Protein AF-A0A2T7BFJ4-F1 (afdb_monomer)

Structure (mmCIF, N/CA/C/O backbone):
data_AF-A0A2T7BFJ4-F1
#
_entry.id   AF-A0A2T7BFJ4-F1
#
loop_
_atom_site.group_PDB
_atom_site.id
_atom_site.type_sym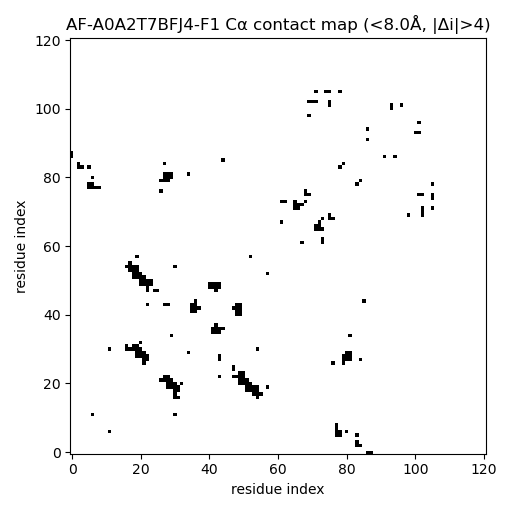bol
_atom_site.label_atom_id
_atom_site.label_alt_id
_atom_site.label_comp_id
_atom_site.label_asym_id
_atom_site.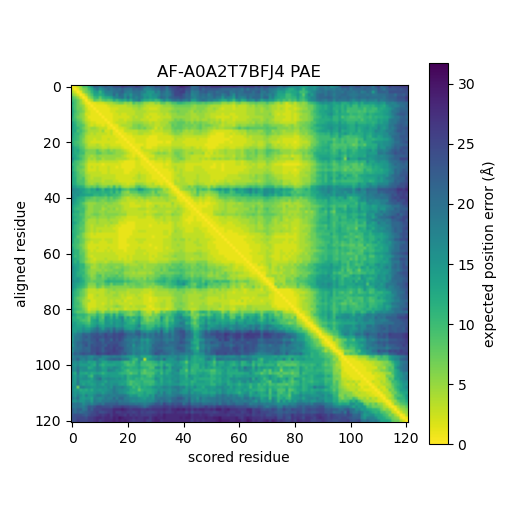label_entity_id
_atom_site.label_seq_id
_atom_site.pdbx_PDB_ins_code
_atom_site.Cartn_x
_atom_site.Cartn_y
_atom_site.Cartn_z
_atom_site.occupancy
_atom_site.B_iso_or_equiv
_atom_site.auth_seq_id
_atom_site.auth_comp_id
_atom_site.auth_asym_id
_atom_site.auth_atom_id
_atom_site.pdbx_PDB_model_num
ATOM 1 N N . MET A 1 1 ? -1.860 7.603 -17.722 1.00 39.50 1 MET A N 1
ATOM 2 C CA . MET A 1 1 ? -1.959 7.221 -16.301 1.00 39.50 1 MET A CA 1
ATOM 3 C C . MET A 1 1 ? -3.094 7.969 -15.605 1.00 39.50 1 MET A C 1
ATOM 5 O O . MET A 1 1 ? -2.900 9.066 -15.082 1.00 39.50 1 MET A O 1
ATOM 9 N N . ARG A 1 2 ? -4.304 7.396 -15.618 1.00 33.47 2 ARG A N 1
ATOM 10 C CA . ARG A 1 2 ? -5.364 7.777 -14.672 1.00 33.47 2 ARG A CA 1
ATOM 11 C C . ARG A 1 2 ? -5.063 7.066 -13.355 1.00 33.47 2 ARG A C 1
ATOM 13 O O . ARG A 1 2 ? -5.334 5.882 -13.235 1.00 33.47 2 ARG A O 1
ATOM 20 N N . ILE A 1 3 ? -4.493 7.777 -12.387 1.00 42.12 3 ILE A N 1
ATOM 21 C CA . ILE A 1 3 ? -4.578 7.328 -10.994 1.00 42.12 3 ILE A CA 1
ATOM 22 C C . ILE A 1 3 ? -6.051 7.512 -10.617 1.00 42.12 3 ILE A C 1
ATOM 24 O O . ILE A 1 3 ? -6.521 8.643 -10.464 1.00 42.12 3 ILE A O 1
ATOM 28 N N . GLU A 1 4 ? -6.814 6.419 -10.612 1.00 46.34 4 GLU A N 1
ATOM 29 C CA . GLU A 1 4 ? -8.183 6.425 -10.100 1.00 46.34 4 GLU A CA 1
ATOM 30 C C . GLU A 1 4 ? -8.162 6.848 -8.624 1.00 46.34 4 GLU A C 1
ATOM 32 O O . GLU A 1 4 ? -7.163 6.668 -7.935 1.00 46.34 4 GLU A O 1
ATOM 37 N N . LYS A 1 5 ? -9.236 7.504 -8.165 1.00 53.50 5 LYS A N 1
ATOM 38 C CA . LYS A 1 5 ? -9.335 8.140 -6.838 1.00 53.50 5 LYS A CA 1
ATOM 39 C C . LYS A 1 5 ? -8.614 7.329 -5.751 1.00 53.50 5 LYS A C 1
ATOM 41 O O . LYS A 1 5 ? -9.014 6.197 -5.491 1.00 53.50 5 LYS A O 1
ATOM 46 N N . ASN A 1 6 ? -7.617 7.952 -5.108 1.00 65.19 6 ASN A N 1
ATOM 47 C CA . ASN A 1 6 ? -6.838 7.394 -3.998 1.00 65.19 6 ASN A CA 1
ATOM 48 C C . ASN A 1 6 ? -7.719 6.535 -3.077 1.00 65.19 6 ASN A C 1
ATOM 50 O O . ASN A 1 6 ? -8.664 7.049 -2.469 1.00 65.19 6 ASN A O 1
ATOM 54 N N . ILE A 1 7 ? -7.418 5.236 -2.986 1.00 76.81 7 ILE A N 1
ATOM 55 C CA . ILE A 1 7 ? -8.107 4.325 -2.072 1.00 76.81 7 ILE A CA 1
ATOM 56 C C . ILE A 1 7 ? -7.988 4.858 -0.640 1.00 76.81 7 ILE A C 1
ATOM 58 O O . ILE A 1 7 ? -6.948 5.343 -0.213 1.00 76.81 7 ILE A O 1
ATOM 62 N N . THR A 1 8 ? -9.076 4.820 0.112 1.00 82.81 8 THR A N 1
ATOM 63 C CA . THR A 1 8 ? -9.106 5.266 1.505 1.00 82.81 8 THR A CA 1
ATOM 64 C C . THR A 1 8 ? -8.855 4.095 2.444 1.00 82.81 8 THR A C 1
ATOM 66 O O . THR A 1 8 ? -9.203 2.951 2.147 1.00 82.81 8 THR A O 1
ATOM 69 N N . LEU A 1 9 ? -8.366 4.387 3.651 1.00 83.75 9 LEU A N 1
ATOM 70 C CA . LEU A 1 9 ? -8.225 3.388 4.715 1.00 83.75 9 LEU A CA 1
ATOM 71 C C . LEU A 1 9 ? -9.531 2.609 4.968 1.00 83.75 9 LEU A C 1
ATOM 73 O O . LEU A 1 9 ? -9.507 1.416 5.251 1.00 83.75 9 LEU A O 1
ATOM 77 N N . GLN A 1 10 ? -10.686 3.277 4.867 1.00 84.69 10 GLN A N 1
ATOM 78 C CA . GLN A 1 10 ? -11.989 2.632 5.042 1.00 84.69 10 GLN A CA 1
ATOM 79 C C . GLN A 1 10 ? -12.318 1.657 3.911 1.00 84.69 10 GLN A C 1
ATOM 81 O O . GLN A 1 10 ? -12.952 0.641 4.166 1.00 84.69 10 GLN A O 1
ATOM 86 N N . GLN A 1 11 ? -11.916 1.959 2.675 1.00 85.62 11 GLN A N 1
ATOM 87 C CA . GLN A 1 11 ? -12.106 1.050 1.545 1.00 85.62 11 GLN A CA 1
ATOM 88 C C . GLN A 1 11 ? -11.236 -0.196 1.692 1.00 85.62 11 GLN A C 1
ATOM 90 O O . GLN A 1 11 ? -11.745 -1.288 1.480 1.00 85.62 11 GLN A O 1
ATOM 95 N N . VAL A 1 12 ? -9.990 -0.043 2.150 1.00 85.75 12 VAL A N 1
ATOM 96 C CA . VAL A 1 12 ? -9.099 -1.174 2.462 1.00 85.75 12 VAL A CA 1
ATOM 97 C C . VAL A 1 12 ? -9.705 -2.037 3.570 1.00 85.75 12 VAL A C 1
ATOM 99 O O . VAL A 1 12 ? -9.856 -3.235 3.412 1.00 85.75 12 VAL A O 1
ATOM 102 N N . LYS A 1 13 ? -10.179 -1.441 4.670 1.00 85.50 13 LYS A N 1
ATOM 103 C CA . LYS A 1 13 ? -10.820 -2.207 5.758 1.00 85.50 13 LYS A CA 1
ATOM 104 C C . LYS A 1 13 ? -12.101 -2.937 5.335 1.00 85.50 13 LYS A C 1
ATOM 106 O O . LYS A 1 13 ? -12.482 -3.914 5.970 1.00 85.50 13 LYS A O 1
ATOM 111 N N . LYS A 1 14 ? -12.786 -2.460 4.292 1.00 85.81 14 LYS A N 1
ATOM 112 C CA . LYS A 1 14 ? -14.010 -3.077 3.759 1.00 85.81 14 LYS A CA 1
ATOM 113 C C . LYS A 1 14 ? -13.741 -4.288 2.866 1.00 85.81 14 LYS A C 1
ATOM 115 O O . LYS A 1 14 ? -14.698 -4.998 2.576 1.00 85.81 14 LYS A O 1
ATOM 120 N N . THR A 1 15 ? -12.499 -4.539 2.441 1.00 82.50 15 THR A N 1
ATOM 121 C CA . THR A 1 15 ? -12.170 -5.740 1.652 1.00 82.50 15 THR A CA 1
ATOM 122 C C . THR A 1 15 ? -12.316 -7.016 2.477 1.00 82.50 15 THR A C 1
ATOM 124 O O . THR A 1 15 ? -12.530 -8.084 1.916 1.00 82.50 15 THR A O 1
ATOM 127 N N . GLY A 1 16 ? -12.240 -6.908 3.810 1.00 84.50 16 GLY A N 1
ATOM 128 C CA . GLY A 1 16 ? -12.264 -8.055 4.715 1.00 84.50 16 GLY A CA 1
ATOM 129 C C . GLY A 1 16 ? -10.962 -8.858 4.706 1.00 84.50 16 GLY A C 1
ATOM 130 O O . GLY A 1 16 ? -10.902 -9.906 5.346 1.00 84.50 16 GLY A O 1
ATOM 131 N N . SER A 1 17 ? -9.925 -8.381 4.008 1.00 89.31 17 SER A N 1
ATOM 132 C CA . SER A 1 17 ? -8.627 -9.042 3.988 1.00 89.31 17 SER A CA 1
ATOM 133 C C . SER A 1 17 ? -7.955 -8.956 5.358 1.00 89.31 17 SER A C 1
ATOM 135 O O . SER A 1 17 ? -7.970 -7.923 6.027 1.00 89.31 17 SER A O 1
ATOM 137 N N . THR A 1 18 ? -7.348 -10.057 5.790 1.00 93.50 18 THR A N 1
ATOM 138 C CA . THR A 1 18 ? -6.552 -10.120 7.025 1.00 93.50 18 THR A CA 1
ATOM 139 C C . THR A 1 18 ? -5.058 -9.990 6.752 1.00 93.50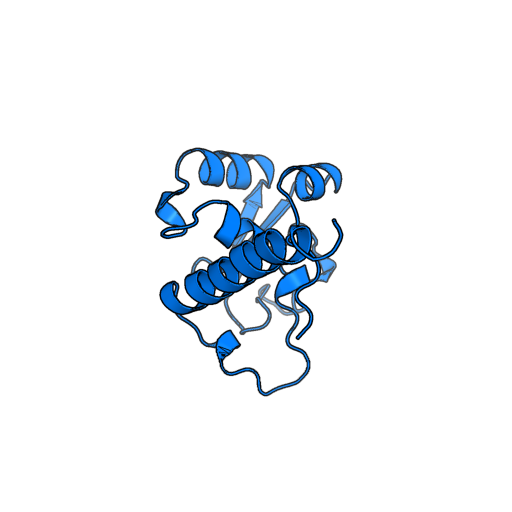 18 THR A C 1
ATOM 141 O O . THR A 1 18 ? -4.262 -9.842 7.682 1.00 93.50 18 THR A O 1
ATOM 144 N N . THR A 1 19 ? -4.657 -10.053 5.484 1.00 93.44 19 THR A N 1
ATOM 145 C CA . THR A 1 19 ? -3.265 -10.188 5.064 1.00 93.44 19 THR A CA 1
ATOM 146 C C . THR A 1 19 ? -2.842 -8.984 4.242 1.00 93.44 19 THR A C 1
ATOM 148 O O . THR A 1 19 ? -3.621 -8.4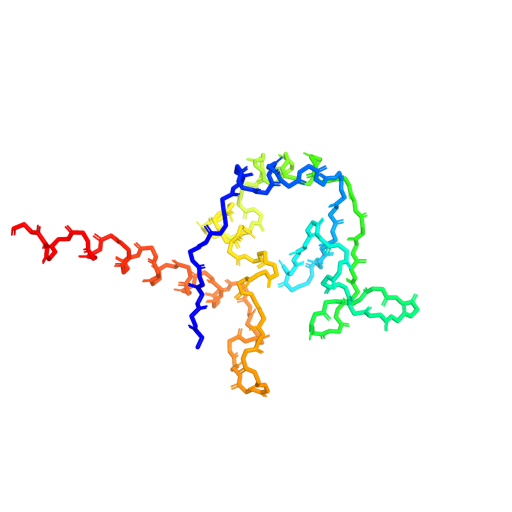21 3.482 1.00 93.44 19 THR A O 1
ATOM 151 N N . VAL A 1 20 ? -1.590 -8.579 4.416 1.00 93.00 20 VAL A N 1
ATOM 152 C CA . VAL A 1 20 ? -0.946 -7.559 3.596 1.00 93.00 20 VAL A CA 1
ATOM 153 C C . VAL A 1 20 ? 0.353 -8.103 3.032 1.00 93.00 20 VAL A C 1
ATOM 155 O O . VAL A 1 20 ? 1.093 -8.806 3.725 1.00 93.00 20 VAL A O 1
ATOM 158 N N . TYR A 1 21 ? 0.640 -7.725 1.796 1.00 91.69 21 TYR A N 1
ATOM 159 C CA . TYR A 1 21 ? 1.914 -7.928 1.132 1.00 91.69 21 TYR A CA 1
ATOM 160 C C . TYR A 1 21 ? 2.510 -6.559 0.843 1.00 91.69 21 TYR A C 1
ATOM 162 O O . TYR A 1 21 ? 1.830 -5.712 0.269 1.00 91.69 21 TYR A O 1
ATOM 170 N N . TYR A 1 22 ? 3.747 -6.305 1.258 1.00 90.31 22 TYR A N 1
ATOM 171 C CA . TYR A 1 22 ? 4.363 -4.990 1.088 1.00 90.31 22 TYR A CA 1
ATOM 172 C C . TYR A 1 22 ? 5.866 -5.080 0.834 1.00 90.31 22 TYR A C 1
ATOM 174 O O . TYR A 1 22 ? 6.560 -5.929 1.393 1.00 90.31 22 TYR A O 1
ATOM 182 N N . SER A 1 23 ? 6.383 -4.170 0.013 1.00 86.69 23 SER A N 1
ATOM 183 C CA . SER A 1 23 ? 7.817 -3.970 -0.172 1.00 86.69 23 SER A CA 1
ATOM 184 C C . SER A 1 23 ? 8.319 -2.900 0.791 1.00 86.69 23 SER A C 1
ATOM 186 O O . SER A 1 23 ? 7.758 -1.807 0.890 1.00 86.69 23 SER A O 1
ATOM 188 N N . ALA A 1 24 ? 9.429 -3.188 1.471 1.00 77.88 24 ALA A N 1
ATOM 189 C CA . ALA A 1 24 ? 10.128 -2.193 2.281 1.00 77.88 24 ALA A CA 1
ATOM 190 C C . ALA A 1 24 ? 10.859 -1.139 1.426 1.00 77.88 24 ALA A C 1
ATOM 192 O O . ALA A 1 24 ? 11.213 -0.077 1.934 1.00 77.88 24 ALA A O 1
ATOM 193 N N . HIS A 1 25 ? 11.103 -1.430 0.143 1.00 74.62 25 HIS A N 1
ATOM 194 C CA . HIS A 1 25 ? 11.944 -0.611 -0.729 1.00 74.62 25 HIS A CA 1
ATOM 195 C C . HIS A 1 25 ? 11.148 0.275 -1.686 1.00 74.62 25 HIS A C 1
ATOM 197 O O . HIS A 1 25 ? 11.561 1.403 -1.946 1.00 74.62 25 HIS A O 1
ATOM 203 N N . THR A 1 26 ? 10.027 -0.218 -2.209 1.00 73.31 26 THR A N 1
ATOM 204 C CA . THR A 1 26 ? 9.264 0.461 -3.273 1.00 73.31 26 THR A CA 1
ATOM 205 C C . THR A 1 26 ? 7.956 1.069 -2.782 1.00 73.31 26 THR A C 1
ATOM 207 O O . THR A 1 26 ? 7.300 1.780 -3.537 1.00 73.31 26 THR A O 1
ATOM 210 N N . LEU A 1 27 ? 7.570 0.793 -1.528 1.00 77.38 27 LEU A N 1
ATOM 211 C CA . LEU A 1 27 ? 6.277 1.158 -0.925 1.00 77.38 27 LEU A CA 1
ATOM 212 C C . LEU A 1 27 ? 5.067 0.561 -1.604 1.00 77.38 27 LEU A C 1
ATOM 214 O O . LEU A 1 27 ? 3.939 0.883 -1.238 1.00 77.38 27 LEU A O 1
ATOM 218 N N . TRP A 1 28 ? 5.301 -0.324 -2.557 1.00 83.62 28 TRP A N 1
ATOM 219 C CA . TRP A 1 28 ? 4.254 -1.122 -3.124 1.00 83.62 28 TRP A CA 1
ATOM 220 C C . TRP A 1 28 ? 3.650 -1.986 -2.025 1.00 83.62 28 TRP A C 1
ATOM 222 O O . TRP A 1 28 ? 4.372 -2.632 -1.259 1.00 83.62 28 TRP A O 1
ATOM 232 N N . TRP A 1 29 ? 2.326 -1.998 -1.942 1.00 89.00 29 TRP A N 1
ATOM 233 C CA . TRP A 1 29 ? 1.622 -2.929 -1.081 1.00 89.00 29 TRP A CA 1
ATOM 234 C C . TRP A 1 29 ? 0.245 -3.288 -1.637 1.00 89.00 29 TRP A C 1
ATOM 236 O O . TRP A 1 29 ? -0.381 -2.526 -2.381 1.00 89.00 29 TRP A O 1
ATOM 246 N N . THR A 1 30 ? -0.230 -4.466 -1.253 1.00 88.94 30 THR A N 1
ATOM 247 C CA . THR A 1 30 ? -1.555 -4.984 -1.578 1.00 88.94 30 THR A CA 1
ATOM 248 C C . THR A 1 30 ? -2.122 -5.779 -0.406 1.00 88.94 30 THR A C 1
ATOM 250 O O . THR A 1 30 ? -1.382 -6.380 0.372 1.00 88.94 30 THR A O 1
ATOM 253 N N . ASP A 1 31 ? -3.440 -5.773 -0.274 1.00 91.00 31 ASP A N 1
ATOM 254 C CA . ASP A 1 31 ? -4.213 -6.687 0.567 1.00 91.00 31 ASP A CA 1
ATOM 255 C C . ASP A 1 31 ? -4.876 -7.817 -0.246 1.00 91.00 31 ASP A C 1
ATOM 257 O O . ASP A 1 31 ? -5.576 -8.655 0.321 1.00 91.00 31 ASP A O 1
ATOM 261 N N . ASP A 1 32 ? -4.639 -7.840 -1.559 1.00 87.75 32 ASP A N 1
ATOM 262 C CA . ASP A 1 32 ? -5.183 -8.786 -2.528 1.00 87.75 32 ASP A CA 1
ATOM 263 C C . ASP A 1 32 ? -4.051 -9.693 -3.064 1.00 87.75 32 ASP A C 1
ATOM 265 O O . ASP A 1 32 ? -3.085 -9.193 -3.656 1.00 87.75 32 ASP A O 1
ATOM 269 N N . PRO A 1 33 ? -4.105 -11.016 -2.815 1.00 84.31 33 PRO A N 1
ATOM 270 C CA . PRO A 1 33 ? -3.073 -11.951 -3.254 1.00 84.31 33 PRO A CA 1
ATOM 271 C C . PRO A 1 33 ? -3.014 -12.129 -4.779 1.00 84.31 33 PRO A C 1
ATOM 273 O O . PRO A 1 33 ? -1.986 -12.591 -5.279 1.00 84.31 33 PRO A O 1
ATOM 276 N N . ASP A 1 34 ? -4.059 -11.754 -5.521 1.00 83.38 34 ASP A N 1
ATOM 277 C CA . ASP A 1 34 ? -4.090 -11.895 -6.981 1.00 83.38 34 ASP A CA 1
ATOM 278 C C . ASP A 1 34 ? -3.179 -10.872 -7.689 1.00 83.38 34 ASP A C 1
ATOM 280 O O . ASP A 1 34 ? -2.835 -11.048 -8.858 1.00 83.38 34 ASP A O 1
ATOM 284 N N . ASP A 1 35 ? -2.724 -9.822 -6.993 1.00 78.31 35 ASP A N 1
ATOM 285 C CA . ASP A 1 35 ? -1.755 -8.859 -7.540 1.00 78.31 35 ASP A CA 1
ATOM 286 C C . ASP A 1 35 ? -0.291 -9.291 -7.383 1.00 78.31 35 ASP A C 1
ATOM 288 O O . ASP A 1 35 ? 0.616 -8.577 -7.822 1.00 78.31 35 ASP A O 1
ATOM 292 N N . LEU A 1 36 ? -0.034 -10.436 -6.749 1.00 78.31 36 LEU A N 1
ATOM 293 C CA . LEU A 1 36 ? 1.317 -10.960 -6.578 1.00 78.31 36 LEU A CA 1
ATOM 294 C C . LEU A 1 36 ? 1.811 -11.591 -7.881 1.00 78.31 36 LEU A C 1
ATOM 296 O O . LEU A 1 36 ? 1.134 -12.428 -8.477 1.00 78.31 36 LEU A O 1
ATOM 300 N N . GLN A 1 37 ? 3.037 -11.265 -8.299 1.00 70.88 37 GLN A N 1
ATOM 301 C CA . GLN A 1 37 ? 3.660 -12.005 -9.396 1.00 70.88 37 GLN A CA 1
ATOM 302 C C . GLN A 1 37 ? 3.919 -13.454 -8.969 1.00 70.88 37 GLN A C 1
ATOM 304 O O . GLN A 1 37 ? 4.552 -13.715 -7.942 1.00 70.88 37 GLN A O 1
ATOM 309 N N . HIS A 1 38 ? 3.435 -14.407 -9.766 1.00 65.12 38 HIS A N 1
ATOM 310 C CA . HIS A 1 38 ? 3.599 -15.828 -9.481 1.00 65.12 38 HIS A CA 1
ATOM 311 C C . HIS A 1 38 ? 5.041 -16.276 -9.756 1.00 65.12 38 HIS A C 1
ATOM 313 O O . HIS A 1 38 ? 5.501 -16.315 -10.896 1.00 65.12 38 HIS A O 1
ATOM 319 N N . GLY A 1 39 ? 5.745 -16.638 -8.688 1.00 68.25 39 GLY A N 1
ATOM 320 C CA . GLY A 1 39 ? 7.107 -17.159 -8.700 1.00 68.25 39 GLY A CA 1
ATOM 321 C C . GLY A 1 39 ? 7.432 -17.845 -7.369 1.00 68.25 39 GLY A C 1
ATOM 322 O O . GLY A 1 39 ? 6.594 -17.857 -6.466 1.00 68.25 39 GLY A O 1
ATOM 323 N N . PRO A 1 40 ? 8.639 -18.418 -7.206 1.00 76.06 40 PRO A N 1
ATOM 324 C CA . PRO A 1 40 ? 9.045 -19.049 -5.945 1.00 76.06 40 PRO A CA 1
ATOM 325 C C . PRO A 1 40 ? 9.115 -18.056 -4.772 1.00 76.06 40 PRO A C 1
ATOM 327 O O . PRO A 1 40 ? 9.105 -18.469 -3.616 1.00 76.06 40 PRO A O 1
ATOM 330 N N . VAL A 1 41 ? 9.185 -16.755 -5.069 1.00 76.44 41 VAL A N 1
ATOM 331 C CA . VAL A 1 41 ? 9.149 -15.650 -4.109 1.00 76.44 41 VAL A CA 1
ATOM 332 C C . VAL A 1 41 ? 8.144 -14.617 -4.627 1.00 76.44 41 VAL A C 1
ATOM 334 O O . VAL A 1 41 ? 8.267 -14.233 -5.791 1.00 76.44 41 VAL A O 1
ATOM 337 N N . PRO A 1 42 ? 7.175 -14.153 -3.815 1.00 77.69 42 PRO A N 1
ATOM 338 C CA . PRO A 1 42 ? 6.285 -13.066 -4.208 1.00 77.69 42 PRO A CA 1
ATOM 339 C C . PRO A 1 42 ? 7.077 -11.774 -4.427 1.00 77.69 42 PRO A C 1
ATOM 341 O O . PRO A 1 42 ? 7.786 -11.313 -3.526 1.00 77.69 42 PRO A O 1
ATOM 344 N N . LEU A 1 43 ? 6.949 -11.201 -5.622 1.00 78.62 43 LEU A N 1
ATOM 345 C CA . LEU A 1 43 ? 7.583 -9.942 -6.004 1.00 78.62 43 LEU A CA 1
ATOM 346 C C . LEU A 1 43 ? 6.518 -8.881 -6.296 1.00 78.62 43 LEU A C 1
ATOM 348 O O . LEU A 1 43 ? 5.425 -9.208 -6.770 1.00 78.62 43 LEU A O 1
ATOM 352 N N . ASP A 1 44 ? 6.845 -7.614 -6.044 1.00 78.44 44 ASP A N 1
ATOM 353 C CA . ASP A 1 44 ? 6.073 -6.504 -6.598 1.00 78.44 44 ASP A CA 1
ATOM 354 C C . ASP A 1 44 ? 6.266 -6.393 -8.120 1.00 78.44 44 ASP A C 1
ATOM 356 O O . ASP A 1 44 ? 7.076 -7.090 -8.738 1.00 78.44 44 ASP A O 1
ATOM 360 N N . VAL A 1 45 ? 5.540 -5.460 -8.738 1.00 72.00 45 VAL A N 1
ATOM 361 C CA . VAL A 1 45 ? 5.636 -5.178 -10.181 1.00 72.00 45 VAL A CA 1
ATOM 362 C C . VAL A 1 45 ? 7.032 -4.723 -10.643 1.00 72.00 45 VAL A C 1
ATOM 364 O O . VAL A 1 45 ? 7.279 -4.665 -11.845 1.00 72.00 45 VAL A O 1
ATOM 367 N N . TYR A 1 46 ? 7.946 -4.425 -9.716 1.00 70.69 46 TYR A N 1
ATOM 368 C CA . TYR A 1 46 ? 9.323 -3.997 -9.964 1.00 70.69 46 TYR A CA 1
ATOM 369 C C . TYR A 1 46 ? 10.361 -5.081 -9.635 1.00 70.69 46 TYR A C 1
ATOM 371 O O . TYR A 1 46 ? 11.562 -4.819 -9.706 1.00 70.69 46 TYR A O 1
ATOM 379 N N . GLY A 1 47 ? 9.928 -6.293 -9.277 1.00 73.81 47 GLY A N 1
ATOM 380 C CA . GLY A 1 47 ? 10.818 -7.394 -8.916 1.00 73.81 47 GLY A CA 1
ATOM 381 C C . GLY A 1 47 ? 11.373 -7.316 -7.488 1.00 73.81 47 GLY A C 1
ATOM 382 O O . GLY A 1 47 ? 12.323 -8.031 -7.167 1.00 73.81 47 GLY A O 1
ATOM 383 N N . SER A 1 48 ? 10.821 -6.462 -6.620 1.00 81.12 48 SER A N 1
ATOM 384 C CA . SER A 1 48 ? 11.210 -6.377 -5.210 1.00 81.12 48 SER A CA 1
ATOM 385 C C . SER A 1 48 ? 10.513 -7.467 -4.388 1.00 81.12 48 SER A C 1
ATOM 387 O O . SER A 1 48 ? 9.292 -7.597 -4.492 1.00 81.12 48 SER A O 1
ATOM 389 N N . PRO A 1 49 ? 11.235 -8.223 -3.540 1.00 83.94 49 PRO A N 1
ATOM 390 C CA . PRO A 1 49 ? 10.621 -9.188 -2.636 1.00 83.94 49 PRO A CA 1
ATOM 391 C C . PRO A 1 49 ? 9.605 -8.546 -1.693 1.00 83.94 49 PRO A C 1
ATOM 393 O O . PRO A 1 49 ? 9.843 -7.476 -1.125 1.00 83.94 49 PRO A O 1
ATOM 396 N N . LEU A 1 50 ? 8.487 -9.239 -1.497 1.00 87.31 50 LEU A N 1
ATOM 397 C CA . LEU A 1 50 ? 7.406 -8.796 -0.630 1.00 87.31 50 LEU A CA 1
ATOM 398 C C . LEU A 1 50 ? 7.469 -9.466 0.739 1.00 87.31 50 LEU A C 1
ATOM 400 O O . LEU A 1 50 ? 7.665 -10.675 0.863 1.00 87.31 50 LEU A O 1
ATOM 404 N N . TYR A 1 51 ? 7.230 -8.670 1.776 1.00 91.88 51 TYR A N 1
ATOM 405 C CA . TYR A 1 51 ? 6.939 -9.156 3.116 1.00 91.88 51 TYR A CA 1
ATOM 406 C C . TYR A 1 51 ? 5.446 -9.424 3.251 1.00 91.88 51 TYR A C 1
ATOM 408 O O . TYR A 1 51 ? 4.631 -8.624 2.796 1.00 91.88 51 TYR A O 1
ATOM 416 N N . GLN A 1 52 ? 5.094 -10.513 3.931 1.00 93.56 52 GLN A N 1
ATOM 417 C CA . GLN A 1 52 ? 3.722 -10.815 4.322 1.00 93.56 52 GLN A CA 1
ATOM 418 C C . GLN A 1 52 ? 3.510 -10.463 5.798 1.00 93.56 52 GLN A C 1
ATOM 420 O O . GLN A 1 52 ? 4.356 -10.755 6.644 1.00 93.56 52 GLN A O 1
ATOM 425 N N . GLY A 1 53 ? 2.368 -9.862 6.123 1.00 93.25 53 GLY A N 1
ATOM 426 C CA . GLY A 1 53 ? 1.990 -9.555 7.499 1.00 93.25 53 GLY A CA 1
ATOM 427 C C . GLY A 1 53 ? 0.482 -9.479 7.709 1.00 93.25 53 GLY A C 1
ATOM 428 O O . GLY A 1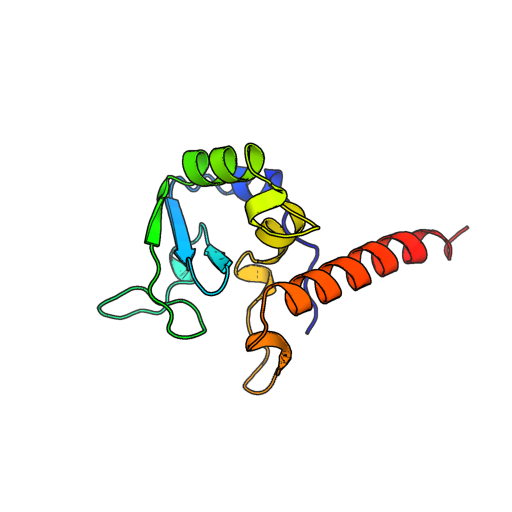 53 ? -0.308 -9.714 6.795 1.00 93.25 53 GLY A O 1
ATOM 429 N N . GLU A 1 54 ? 0.087 -9.128 8.930 1.00 94.75 54 GLU A N 1
ATOM 430 C CA . GLU A 1 54 ? -1.311 -8.868 9.278 1.00 94.75 54 GLU A CA 1
ATOM 431 C C . GLU A 1 54 ? -1.710 -7.442 8.889 1.00 94.75 54 GLU A C 1
ATOM 433 O O . GLU A 1 54 ? -1.097 -6.468 9.350 1.00 94.75 54 GLU A O 1
ATOM 438 N N . LEU A 1 55 ? -2.765 -7.314 8.081 1.00 91.56 55 LEU A N 1
ATOM 439 C CA . LEU A 1 55 ? -3.221 -6.030 7.544 1.00 91.56 55 LEU A CA 1
ATOM 440 C C . LEU A 1 55 ? -3.568 -5.037 8.660 1.00 91.56 55 LEU A C 1
ATOM 442 O O . LEU A 1 55 ? -3.125 -3.890 8.640 1.00 91.56 55 LEU A O 1
ATOM 446 N N . ASP A 1 56 ? -4.288 -5.480 9.688 1.00 90.00 56 ASP A N 1
ATOM 447 C CA . ASP A 1 56 ? -4.700 -4.611 10.794 1.00 90.00 56 ASP A CA 1
ATOM 448 C C . ASP A 1 56 ? -3.531 -4.103 11.640 1.00 90.00 56 ASP A C 1
ATOM 450 O O . ASP A 1 56 ? -3.575 -2.985 12.169 1.00 90.00 56 ASP A O 1
ATOM 454 N N . ILE A 1 57 ? -2.484 -4.913 11.812 1.00 90.94 57 ILE A N 1
ATOM 455 C CA . ILE A 1 57 ? -1.270 -4.489 12.516 1.00 90.94 57 ILE A CA 1
ATOM 456 C C . ILE A 1 57 ? -0.503 -3.497 11.646 1.00 90.94 57 ILE A C 1
ATOM 458 O O . ILE A 1 57 ? -0.060 -2.463 12.148 1.00 90.94 57 ILE A O 1
ATOM 462 N N . PHE A 1 58 ? -0.367 -3.786 10.352 1.00 90.44 58 PHE A N 1
ATOM 463 C CA . PHE A 1 58 ? 0.292 -2.911 9.389 1.00 90.44 58 PHE A CA 1
ATOM 464 C C . PHE A 1 58 ? -0.366 -1.528 9.338 1.00 90.44 58 PHE A C 1
ATOM 466 O O . PHE A 1 58 ? 0.310 -0.522 9.555 1.00 90.44 58 PHE A O 1
ATOM 473 N N . LEU A 1 59 ? -1.690 -1.468 9.173 1.00 90.19 59 LEU A N 1
ATOM 474 C CA . LEU A 1 59 ? -2.435 -0.209 9.132 1.00 90.19 59 LEU A CA 1
ATOM 475 C C . LEU A 1 59 ? -2.360 0.552 10.464 1.00 90.19 59 LEU A C 1
ATOM 477 O O . LEU A 1 59 ? -2.157 1.764 10.457 1.00 90.19 59 LEU A O 1
ATOM 481 N N . ARG A 1 60 ? -2.451 -0.125 11.619 1.00 90.62 60 ARG A N 1
ATOM 482 C CA . ARG A 1 60 ? -2.290 0.532 12.933 1.00 90.62 60 ARG A CA 1
ATOM 483 C C . ARG A 1 60 ? -0.888 1.106 13.132 1.00 90.62 60 ARG A C 1
ATOM 485 O O . ARG A 1 60 ? -0.745 2.225 13.628 1.00 90.62 60 ARG A O 1
ATOM 492 N N . LYS A 1 61 ? 0.155 0.378 12.727 1.00 87.69 61 LYS A N 1
ATOM 493 C CA . LYS A 1 61 ? 1.534 0.892 12.744 1.00 87.69 61 LYS A CA 1
ATOM 494 C C . LYS A 1 61 ? 1.669 2.106 11.829 1.00 87.69 61 LYS A C 1
ATOM 496 O O . LYS A 1 61 ? 2.240 3.108 12.247 1.00 87.69 61 LYS A O 1
ATOM 501 N N . ALA A 1 62 ? 1.065 2.052 10.643 1.00 86.81 62 ALA A N 1
ATOM 502 C CA . ALA A 1 62 ? 1.095 3.165 9.709 1.00 86.81 62 ALA A CA 1
ATOM 503 C C . ALA A 1 62 ? 0.413 4.426 10.264 1.00 86.81 62 ALA A C 1
ATOM 505 O O . ALA A 1 62 ? 0.910 5.536 10.095 1.00 86.81 62 ALA A O 1
ATOM 506 N N . GLN A 1 63 ? -0.703 4.253 10.975 1.00 88.44 63 GLN A N 1
ATOM 507 C CA . GLN A 1 63 ? -1.432 5.349 11.618 1.00 88.44 63 GLN A CA 1
ATOM 508 C C . GLN A 1 63 ? -0.697 5.957 12.817 1.00 88.44 63 GLN A C 1
ATOM 510 O O . GLN A 1 63 ? -0.851 7.146 13.074 1.00 88.44 63 GLN A O 1
ATOM 515 N N . THR A 1 64 ? 0.072 5.160 13.565 1.00 89.88 64 THR A N 1
ATOM 516 C CA . THR A 1 64 ? 0.800 5.638 14.758 1.00 89.88 64 THR A CA 1
ATOM 517 C C . THR A 1 64 ? 2.134 6.306 14.429 1.00 89.88 64 THR A C 1
ATOM 519 O O . THR A 1 64 ? 2.666 7.010 15.283 1.00 89.88 64 THR A O 1
ATOM 522 N N . LYS A 1 65 ? 2.664 6.100 13.216 1.00 86.31 65 LYS A N 1
ATOM 523 C CA . LYS A 1 65 ? 3.922 6.691 12.729 1.00 86.31 65 LYS A CA 1
ATOM 524 C C . LYS A 1 65 ? 3.784 7.223 11.295 1.00 86.31 65 LYS A C 1
ATOM 526 O O . LYS A 1 65 ? 4.461 6.724 10.391 1.00 86.31 65 LYS A O 1
ATOM 531 N N . PRO A 1 66 ? 2.881 8.187 11.040 1.00 77.25 66 PRO A N 1
ATOM 532 C CA . PRO A 1 66 ? 2.629 8.689 9.692 1.00 77.25 66 PRO A CA 1
ATOM 533 C C . PRO A 1 66 ? 3.881 9.298 9.044 1.00 77.25 66 PRO A C 1
ATOM 535 O O . PRO A 1 66 ? 4.071 9.154 7.842 1.00 77.25 66 PRO A O 1
ATOM 538 N N . GLU A 1 67 ? 4.774 9.909 9.818 1.00 79.12 67 GLU A N 1
ATOM 539 C CA . GLU A 1 67 ? 6.029 10.509 9.354 1.00 79.12 67 GLU A CA 1
ATOM 540 C C . GLU A 1 67 ? 6.993 9.510 8.699 1.00 79.12 67 GLU A C 1
ATOM 542 O O . GLU A 1 67 ? 7.845 9.904 7.902 1.00 79.12 67 GLU A O 1
ATOM 547 N N . HIS A 1 68 ? 6.834 8.210 8.975 1.00 77.62 68 HIS A N 1
ATOM 548 C CA . HIS A 1 68 ? 7.629 7.152 8.353 1.00 77.62 68 HIS A CA 1
ATOM 549 C C . HIS A 1 68 ? 7.438 7.086 6.829 1.00 77.62 68 HIS A C 1
ATOM 551 O O . HIS A 1 68 ? 8.324 6.617 6.120 1.00 77.62 68 HIS A O 1
ATOM 557 N N . TYR A 1 69 ? 6.309 7.593 6.321 1.00 72.12 69 TYR A N 1
ATOM 558 C CA . TYR A 1 69 ? 5.951 7.561 4.899 1.00 72.12 69 TYR A CA 1
ATOM 559 C C . TYR A 1 69 ? 6.150 8.916 4.197 1.00 72.12 69 TYR A C 1
ATOM 561 O O . TYR A 1 69 ? 5.550 9.186 3.156 1.00 72.12 69 TYR A O 1
ATOM 569 N N . GLY A 1 70 ? 6.993 9.786 4.764 1.00 68.06 70 GLY A N 1
ATOM 570 C CA . GLY A 1 70 ? 7.312 11.103 4.214 1.00 68.06 70 GLY A CA 1
ATOM 571 C C . GLY A 1 70 ? 6.309 12.197 4.599 1.00 68.06 70 GLY A C 1
ATOM 572 O O . GLY A 1 70 ? 5.458 12.018 5.466 1.00 68.06 70 GLY A O 1
ATOM 573 N N . SER A 1 71 ? 6.410 13.359 3.945 1.00 69.06 71 SER A N 1
ATOM 574 C CA . SER A 1 71 ? 5.673 14.585 4.306 1.00 69.06 71 SER A CA 1
ATOM 575 C C . SER A 1 71 ? 4.148 14.471 4.239 1.00 69.06 71 SER A C 1
ATOM 577 O O . SER A 1 71 ? 3.460 15.264 4.876 1.00 69.06 71 SER A O 1
ATOM 579 N N . HIS A 1 72 ? 3.610 13.507 3.486 1.00 64.88 72 HIS A N 1
ATOM 580 C CA . HIS A 1 72 ? 2.160 13.295 3.354 1.00 64.88 72 HIS A CA 1
ATOM 581 C C . HIS A 1 72 ? 1.672 12.009 4.041 1.00 64.88 72 HIS A C 1
ATOM 583 O O . HIS A 1 72 ? 0.491 11.667 3.956 1.00 64.88 72 HIS A O 1
ATOM 589 N N . GLY A 1 73 ? 2.572 11.319 4.746 1.00 78.69 73 GLY A N 1
ATOM 590 C CA . GLY A 1 73 ? 2.300 10.192 5.627 1.00 78.69 73 GLY A CA 1
ATOM 591 C C . GLY A 1 73 ? 1.328 9.147 5.083 1.00 78.69 73 GLY A C 1
ATOM 592 O O . GLY A 1 73 ? 1.553 8.550 4.029 1.00 78.69 73 GLY A O 1
ATOM 593 N N . LEU A 1 74 ? 0.230 8.919 5.811 1.00 80.19 74 LEU A N 1
ATOM 594 C CA . LEU A 1 74 ? -0.762 7.892 5.478 1.00 80.19 74 LEU A CA 1
ATOM 595 C C . LEU A 1 74 ? -1.370 8.084 4.079 1.00 80.19 74 LEU A C 1
ATOM 597 O O . LEU A 1 74 ? -1.703 7.098 3.430 1.00 80.19 74 LEU A O 1
ATOM 601 N N . THR A 1 75 ? -1.479 9.320 3.587 1.00 77.31 75 THR A N 1
ATOM 602 C CA . THR A 1 75 ? -1.988 9.597 2.236 1.00 77.31 75 THR A CA 1
ATOM 603 C C . THR A 1 75 ? -1.057 9.032 1.167 1.00 77.31 75 THR A C 1
ATOM 605 O O . THR A 1 75 ? -1.539 8.394 0.235 1.00 77.31 75 THR A O 1
ATOM 608 N N . THR A 1 76 ? 0.263 9.195 1.321 1.00 75.31 76 THR A N 1
ATOM 609 C CA . THR A 1 76 ? 1.251 8.588 0.410 1.00 75.31 76 THR A CA 1
ATOM 610 C C . THR A 1 76 ? 1.179 7.069 0.471 1.00 75.31 76 THR A C 1
ATOM 612 O O . THR A 1 76 ? 1.184 6.421 -0.572 1.00 75.31 76 THR A O 1
ATOM 615 N N . LEU A 1 77 ? 1.046 6.494 1.671 1.00 83.00 77 LEU A N 1
ATOM 616 C CA . LEU A 1 77 ? 0.900 5.047 1.813 1.00 83.00 77 LEU A CA 1
ATOM 617 C C . LEU A 1 77 ? -0.357 4.540 1.099 1.00 83.00 77 LEU A C 1
ATOM 619 O O . LEU A 1 77 ? -0.282 3.587 0.338 1.00 83.00 77 LEU A O 1
ATOM 623 N N . MET A 1 78 ? -1.510 5.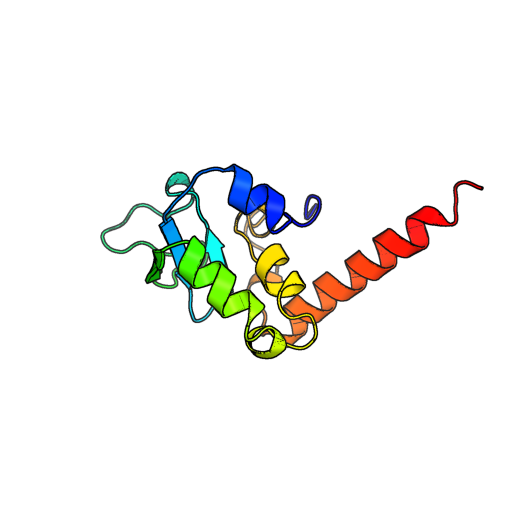176 1.302 1.00 85.00 78 MET A N 1
ATOM 624 C CA . MET A 1 78 ? -2.749 4.763 0.640 1.00 85.00 78 MET A CA 1
ATOM 625 C C . MET A 1 78 ? -2.677 4.936 -0.882 1.00 85.00 78 MET A C 1
ATOM 627 O O . MET A 1 78 ? -3.127 4.065 -1.622 1.00 85.00 78 MET A O 1
ATOM 631 N N . ALA A 1 79 ? -2.046 6.009 -1.362 1.00 76.75 79 ALA A N 1
ATOM 632 C CA . ALA A 1 79 ? -1.779 6.192 -2.785 1.00 76.75 79 ALA A CA 1
ATOM 633 C C . ALA A 1 79 ? -0.881 5.077 -3.352 1.00 76.75 79 ALA A C 1
ATOM 635 O O . ALA A 1 79 ? -1.054 4.696 -4.504 1.00 76.75 79 ALA A O 1
ATOM 636 N N . ALA A 1 80 ? 0.017 4.513 -2.541 1.00 78.69 80 ALA A N 1
ATOM 637 C CA . ALA A 1 80 ? 0.923 3.437 -2.930 1.00 78.69 80 ALA A CA 1
ATOM 638 C C . ALA A 1 80 ? 0.282 2.034 -2.992 1.00 78.69 80 ALA A C 1
ATOM 640 O O . ALA A 1 80 ? 0.962 1.058 -3.311 1.00 78.69 80 ALA A O 1
ATOM 641 N N . HIS A 1 81 ? -1.021 1.920 -2.717 1.00 85.00 81 HIS A N 1
ATOM 642 C CA . HIS A 1 81 ? -1.769 0.681 -2.925 1.00 85.00 81 HIS A CA 1
ATOM 643 C C . HIS A 1 81 ? -1.748 0.280 -4.407 1.00 85.00 81 HIS A C 1
ATOM 645 O O . HIS A 1 81 ? -1.957 1.121 -5.287 1.00 85.00 81 HIS A O 1
ATOM 651 N N . HIS A 1 82 ? -1.500 -1.003 -4.683 1.00 76.94 82 HIS A N 1
ATOM 652 C CA . HIS A 1 82 ? -1.228 -1.546 -6.022 1.00 76.94 82 HIS A CA 1
ATOM 653 C C . HIS A 1 82 ? -2.230 -1.117 -7.114 1.00 76.94 82 HIS A C 1
ATOM 655 O O . HIS A 1 82 ? -1.842 -1.023 -8.280 1.00 76.94 82 HIS A O 1
ATOM 661 N N . LYS A 1 83 ? -3.500 -0.829 -6.770 1.00 61.34 83 LYS A N 1
ATOM 662 C CA . LYS A 1 83 ? -4.533 -0.398 -7.736 1.00 61.34 83 LYS A CA 1
ATOM 663 C C . LYS A 1 83 ? -4.157 0.897 -8.449 1.00 61.34 83 LYS A C 1
ATOM 665 O O . LYS A 1 83 ? -4.524 1.077 -9.604 1.00 61.34 83 LYS A O 1
ATOM 670 N N . ASN A 1 84 ? -3.367 1.749 -7.803 1.00 56.31 84 ASN A N 1
ATOM 671 C CA . ASN A 1 84 ? -2.925 3.028 -8.356 1.00 56.31 84 ASN A CA 1
ATOM 672 C C . ASN A 1 84 ? -1.589 2.933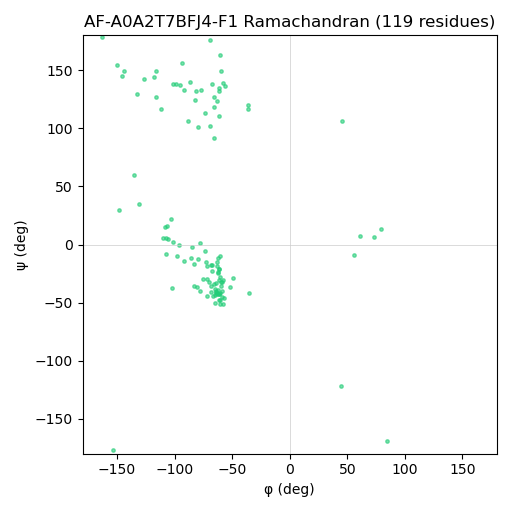 -9.104 1.00 56.31 84 ASN A C 1
ATOM 674 O O . ASN A 1 84 ? -1.218 3.870 -9.808 1.00 56.31 84 ASN A O 1
ATOM 678 N N . MET A 1 85 ? -0.852 1.834 -8.923 1.00 58.25 85 MET A N 1
ATOM 679 C CA . MET A 1 85 ? 0.514 1.668 -9.425 1.00 58.25 85 MET A CA 1
ATOM 680 C C . MET A 1 85 ? 0.624 0.735 -10.633 1.00 58.25 85 MET A C 1
ATOM 682 O O . MET A 1 85 ? 1.743 0.474 -11.060 1.00 58.25 85 MET A O 1
ATOM 686 N N . LYS A 1 86 ? -0.478 0.219 -11.197 1.00 58.66 86 LYS A N 1
ATOM 687 C CA . LYS A 1 86 ? -0.400 -0.637 -12.394 1.00 58.66 86 LYS A CA 1
ATOM 688 C C . LYS A 1 86 ? 0.217 0.182 -13.540 1.00 58.66 86 LYS A C 1
ATOM 690 O O . LYS A 1 86 ? -0.428 1.127 -14.000 1.00 58.66 86 LYS A O 1
ATOM 695 N N . PRO A 1 87 ? 1.454 -0.121 -13.984 1.00 53.94 87 PRO A N 1
ATOM 696 C CA . PRO A 1 87 ? 2.076 0.652 -15.041 1.00 53.94 87 PRO A CA 1
ATOM 697 C C . PRO A 1 87 ? 1.277 0.427 -16.325 1.00 53.94 87 PRO A C 1
ATOM 699 O O . PRO A 1 87 ? 1.160 -0.697 -16.818 1.00 53.94 87 PRO A O 1
ATOM 702 N N . GLU A 1 88 ? 0.700 1.494 -16.877 1.00 52.12 88 GLU A N 1
ATOM 703 C CA . GLU A 1 88 ? 0.232 1.480 -18.261 1.00 52.12 88 GLU A CA 1
ATOM 704 C C . GLU A 1 88 ? 1.479 1.342 -19.151 1.00 52.12 88 GLU A C 1
ATOM 706 O O . GLU A 1 88 ? 2.102 2.341 -19.475 1.00 52.12 88 GLU A O 1
ATOM 711 N N . LYS A 1 89 ? 1.858 0.100 -19.482 1.00 48.91 89 LYS A N 1
ATOM 712 C CA . LYS A 1 89 ? 2.880 -0.309 -20.467 1.00 48.91 89 LYS A CA 1
ATOM 713 C C . LYS A 1 89 ? 4.227 0.454 -20.439 1.00 48.91 89 LYS A C 1
ATOM 715 O O . LYS A 1 89 ? 4.361 1.552 -20.961 1.00 48.91 89 LYS A O 1
ATOM 720 N N . ASP A 1 90 ? 5.240 -0.246 -19.930 1.00 45.09 90 ASP A N 1
ATOM 721 C CA . ASP A 1 90 ? 6.682 -0.188 -20.246 1.00 45.09 90 ASP A CA 1
ATOM 722 C C . ASP A 1 90 ? 7.503 1.114 -20.163 1.00 45.09 90 ASP A C 1
ATOM 724 O O . ASP A 1 90 ? 8.725 0.994 -20.206 1.00 45.09 90 ASP A O 1
ATOM 728 N N . ASP A 1 91 ? 6.949 2.319 -19.976 1.00 44.22 91 ASP A N 1
ATOM 729 C CA . ASP A 1 91 ? 7.805 3.521 -20.093 1.00 44.22 91 ASP A CA 1
ATOM 730 C C . ASP A 1 91 ? 7.441 4.731 -19.212 1.00 44.22 91 ASP A C 1
ATOM 732 O O . ASP A 1 91 ? 7.710 5.871 -19.587 1.00 44.22 91 ASP A O 1
ATOM 736 N N . ASP A 1 92 ? 6.846 4.540 -18.023 1.00 49.59 92 ASP A N 1
ATOM 737 C CA . ASP A 1 92 ? 6.663 5.674 -17.097 1.00 49.59 92 ASP A CA 1
ATOM 738 C C . ASP A 1 92 ? 7.899 5.858 -16.178 1.00 49.59 92 ASP A C 1
ATOM 740 O O . ASP A 1 92 ? 8.096 5.096 -15.226 1.00 49.59 92 ASP A O 1
ATOM 744 N N . PRO A 1 93 ? 8.745 6.888 -16.388 1.00 42.00 93 PRO A N 1
ATOM 745 C CA . PRO A 1 93 ? 9.917 7.155 -15.550 1.00 42.00 93 PRO A CA 1
ATOM 746 C C . PRO A 1 93 ? 9.572 7.479 -14.085 1.00 42.00 93 PRO A C 1
ATOM 748 O O . PRO A 1 93 ? 10.462 7.466 -13.229 1.00 42.00 93 PRO A O 1
ATOM 751 N N . LYS A 1 94 ? 8.296 7.724 -13.751 1.00 44.25 94 LYS A N 1
ATOM 752 C CA . LYS A 1 94 ? 7.819 7.870 -12.364 1.00 44.25 94 LYS A CA 1
ATOM 753 C C . LYS A 1 94 ? 7.872 6.560 -11.575 1.00 44.25 94 LYS A C 1
ATOM 755 O O . LYS A 1 94 ? 7.915 6.600 -10.347 1.00 44.25 94 LYS A O 1
ATOM 760 N N . LEU A 1 95 ? 7.964 5.424 -12.260 1.00 46.44 95 LEU A N 1
ATOM 761 C CA . LEU A 1 95 ? 8.066 4.082 -11.680 1.00 46.44 95 LEU A CA 1
ATOM 762 C C . LEU A 1 95 ? 9.452 3.789 -11.072 1.00 46.44 95 LEU A C 1
ATOM 764 O O . LEU A 1 95 ? 9.651 2.756 -10.445 1.00 46.44 95 LEU A O 1
ATOM 768 N N . ARG A 1 96 ? 10.420 4.704 -11.231 1.00 47.06 96 ARG A N 1
ATOM 769 C CA . ARG A 1 96 ? 11.781 4.603 -10.669 1.00 47.06 96 ARG A CA 1
ATOM 770 C C . ARG A 1 96 ? 12.024 5.540 -9.486 1.00 47.06 96 ARG A C 1
ATOM 772 O O . ARG A 1 96 ? 13.171 5.867 -9.180 1.00 47.06 96 ARG A O 1
ATOM 779 N N . THR A 1 97 ? 10.971 6.078 -8.876 1.00 51.72 97 THR A N 1
ATOM 780 C CA . THR A 1 97 ? 11.132 7.292 -8.081 1.00 51.72 97 THR A CA 1
ATOM 781 C C . THR A 1 97 ? 11.332 7.072 -6.590 1.00 51.72 97 THR A C 1
ATOM 783 O O . THR A 1 97 ? 10.660 6.284 -5.937 1.00 51.72 97 THR A O 1
ATOM 786 N N . SER A 1 98 ? 12.273 7.843 -6.046 1.00 54.31 98 SER A N 1
ATOM 787 C CA . SER A 1 98 ? 12.448 8.026 -4.613 1.00 54.31 98 SER A CA 1
ATOM 788 C C . SER A 1 98 ? 11.202 8.645 -3.974 1.00 54.31 98 SER A C 1
ATOM 790 O O . SER A 1 98 ? 10.395 9.298 -4.643 1.00 54.31 98 SER A O 1
ATOM 792 N N . TRP A 1 99 ? 11.109 8.529 -2.648 1.0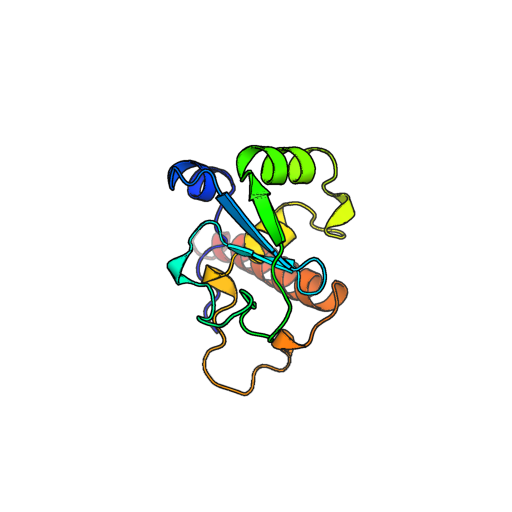0 54.50 99 TRP A N 1
ATOM 793 C CA . TRP A 1 99 ? 10.108 9.175 -1.790 1.00 54.50 99 TRP A CA 1
ATOM 794 C C . TRP A 1 99 ? 9.689 10.587 -2.221 1.00 54.50 99 TRP A C 1
ATOM 796 O O . TRP A 1 99 ? 8.509 10.936 -2.207 1.00 54.50 99 TRP A O 1
ATOM 806 N N . ALA A 1 100 ? 10.652 11.407 -2.644 1.00 57.59 100 ALA A N 1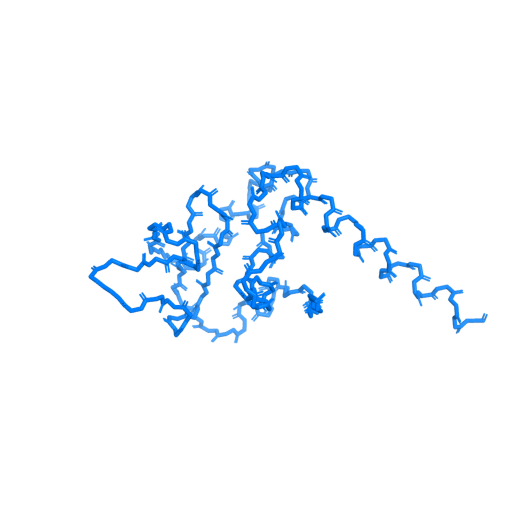
ATOM 807 C CA . ALA A 1 100 ? 10.409 12.782 -3.052 1.00 57.59 100 ALA A CA 1
ATOM 808 C C . ALA A 1 100 ? 9.521 12.908 -4.301 1.00 57.59 100 ALA A C 1
ATOM 810 O O . ALA A 1 100 ? 8.766 13.873 -4.409 1.00 57.59 100 ALA A O 1
ATOM 811 N N . ALA A 1 101 ? 9.589 11.978 -5.259 1.00 58.75 101 ALA A N 1
ATOM 812 C CA . ALA A 1 101 ? 8.764 12.088 -6.461 1.00 58.75 101 ALA A CA 1
ATOM 813 C C . ALA A 1 101 ? 7.343 11.553 -6.261 1.00 58.75 101 ALA A C 1
ATOM 815 O O . ALA A 1 101 ? 6.417 12.184 -6.766 1.00 58.75 101 ALA A O 1
ATOM 816 N N . LEU A 1 102 ? 7.158 10.493 -5.468 1.00 59.47 102 LEU A N 1
ATOM 817 C CA . LEU A 1 102 ? 5.827 10.047 -5.035 1.00 59.47 102 LEU A CA 1
ATOM 818 C C . LEU A 1 102 ? 5.080 11.170 -4.299 1.00 59.47 102 LEU A C 1
ATOM 820 O O . LEU A 1 102 ? 3.946 11.491 -4.651 1.00 59.47 102 LEU A O 1
ATOM 824 N N . ASN A 1 103 ? 5.752 11.853 -3.366 1.00 60.84 103 ASN A N 1
ATOM 825 C CA . ASN A 1 103 ? 5.172 12.983 -2.633 1.00 60.84 103 ASN A CA 1
ATOM 826 C C . ASN A 1 103 ? 4.708 14.124 -3.559 1.00 60.84 103 ASN A C 1
ATOM 828 O O . ASN A 1 103 ? 3.627 14.676 -3.364 1.00 60.84 103 ASN A O 1
ATOM 832 N N . ARG A 1 104 ? 5.470 14.440 -4.616 1.00 63.06 104 ARG A N 1
ATOM 833 C CA . ARG A 1 104 ? 5.077 15.461 -5.607 1.00 63.06 104 ARG A CA 1
ATOM 834 C C . ARG A 1 104 ? 3.813 15.089 -6.381 1.00 63.06 104 ARG A C 1
ATOM 836 O O . ARG A 1 104 ? 2.985 15.961 -6.624 1.00 63.06 104 ARG A O 1
ATOM 843 N N . VAL A 1 105 ? 3.654 13.820 -6.759 1.00 61.81 105 VAL A N 1
ATOM 844 C CA . VAL A 1 105 ? 2.462 13.355 -7.491 1.00 61.81 105 VAL A CA 1
ATOM 845 C C . VAL A 1 105 ? 1.217 13.442 -6.607 1.00 61.81 105 VAL A C 1
ATOM 847 O O . VAL A 1 105 ? 0.194 13.965 -7.048 1.00 61.81 105 VAL A O 1
ATOM 850 N N . VAL A 1 106 ? 1.320 13.006 -5.348 1.00 57.91 106 VAL A N 1
ATOM 851 C CA . VAL A 1 106 ? 0.223 13.105 -4.370 1.00 57.91 106 VAL A CA 1
ATOM 852 C C . VAL A 1 106 ? -0.184 14.568 -4.144 1.00 57.91 106 VAL A C 1
ATOM 854 O O . VAL A 1 106 ? -1.376 14.871 -4.123 1.00 57.91 106 VAL A O 1
ATOM 857 N N . HIS A 1 107 ? 0.786 15.485 -4.046 1.00 61.50 107 HIS A N 1
ATOM 858 C CA . HIS A 1 107 ? 0.532 16.922 -3.880 1.00 61.50 107 HIS A CA 1
ATOM 859 C C . HIS A 1 107 ? -0.258 17.520 -5.050 1.00 61.50 107 HIS A C 1
ATOM 861 O O . HIS A 1 107 ? -1.310 18.120 -4.845 1.00 61.50 107 HIS A O 1
ATOM 867 N N . GLN A 1 108 ? 0.201 17.283 -6.283 1.00 63.91 108 GLN A N 1
ATOM 868 C CA . GLN A 1 108 ? -0.439 17.805 -7.496 1.00 63.91 108 GLN A CA 1
ATOM 869 C C . GLN A 1 108 ? -1.898 17.344 -7.635 1.00 63.91 108 GLN A C 1
ATOM 871 O O . GLN A 1 108 ? -2.742 18.075 -8.150 1.00 63.91 108 GLN A O 1
ATOM 876 N N . GLN A 1 109 ? -2.221 16.140 -7.161 1.00 59.56 109 GLN A N 1
ATOM 877 C CA . GLN A 1 109 ? -3.582 15.603 -7.207 1.00 59.56 109 GLN A CA 1
ATOM 878 C C . GLN A 1 109 ? -4.481 16.127 -6.091 1.00 59.56 109 GLN A C 1
ATOM 880 O O . GLN A 1 109 ? -5.671 16.350 -6.329 1.00 59.56 109 GLN A O 1
ATOM 885 N N . ALA A 1 110 ? -3.933 16.327 -4.889 1.00 57.34 110 ALA A N 1
ATOM 886 C CA . ALA A 1 110 ? -4.655 16.970 -3.798 1.00 57.34 110 ALA A CA 1
ATOM 887 C C . ALA A 1 110 ? -5.051 18.404 -4.187 1.00 57.34 110 ALA A C 1
ATOM 889 O O . ALA A 1 110 ? -6.201 18.796 -3.992 1.00 57.34 110 ALA A O 1
ATOM 890 N N . GLU A 1 111 ? -4.141 19.139 -4.830 1.00 61.16 111 GLU A N 1
ATOM 891 C CA . GLU A 1 111 ? -4.400 20.478 -5.368 1.00 61.16 111 GLU A CA 1
ATOM 892 C C . GLU A 1 111 ? -5.434 20.449 -6.497 1.00 61.16 111 GLU A C 1
ATOM 894 O O . GLU A 1 111 ? -6.439 21.149 -6.416 1.00 61.16 111 GLU A O 1
ATOM 899 N N . ALA A 1 112 ? -5.271 19.580 -7.501 1.00 58.38 112 ALA A N 1
ATOM 900 C CA . ALA A 1 112 ? -6.226 19.472 -8.608 1.00 58.38 112 ALA A CA 1
ATOM 901 C C . ALA A 1 112 ? -7.648 19.097 -8.144 1.00 58.38 112 ALA A C 1
ATOM 903 O O . ALA A 1 112 ? -8.636 19.593 -8.688 1.00 58.38 112 ALA A O 1
ATOM 904 N N . SER A 1 113 ? -7.762 18.253 -7.114 1.00 53.91 113 SER A N 1
ATOM 905 C CA . SER A 1 113 ? -9.050 17.874 -6.519 1.00 53.91 113 SER A CA 1
ATOM 906 C C . SER A 1 113 ? -9.687 19.014 -5.717 1.00 53.91 113 SER A C 1
ATOM 908 O O . SER A 1 113 ? -10.912 19.095 -5.652 1.00 53.91 113 SER A O 1
ATOM 910 N N . ALA A 1 114 ? -8.880 19.904 -5.133 1.00 56.75 114 ALA A N 1
ATOM 911 C CA . ALA A 1 114 ? -9.353 21.088 -4.420 1.00 56.75 114 ALA A CA 1
ATOM 912 C C . ALA A 1 114 ? -9.777 22.215 -5.380 1.00 56.75 114 ALA A C 1
ATOM 914 O O . ALA A 1 114 ? -10.811 22.847 -5.170 1.00 56.75 114 ALA A O 1
ATOM 915 N N . THR A 1 115 ? -9.034 22.441 -6.469 1.00 55.25 115 THR A N 1
ATOM 916 C CA . THR A 1 115 ? -9.344 23.488 -7.461 1.00 55.25 115 THR A CA 1
ATOM 917 C C . THR A 1 115 ? -10.510 23.104 -8.377 1.00 55.25 115 THR A C 1
ATOM 919 O O . THR A 1 115 ? -11.278 23.968 -8.795 1.00 55.25 115 THR A O 1
ATOM 922 N N . GLY A 1 116 ? -10.720 21.808 -8.637 1.00 44.41 116 GLY A N 1
ATOM 923 C CA . GLY A 1 116 ? -11.869 21.312 -9.408 1.00 44.41 116 GLY A CA 1
ATOM 924 C C . GLY A 1 116 ? -13.238 21.591 -8.769 1.00 44.41 116 GLY A C 1
ATOM 925 O O . GLY A 1 116 ? -14.253 21.507 -9.454 1.00 44.41 116 GLY A O 1
ATOM 926 N N . PHE A 1 117 ? -13.279 21.965 -7.485 1.00 39.12 117 PHE A N 1
ATOM 927 C CA . PHE A 1 117 ? -14.508 22.343 -6.779 1.00 39.12 117 PHE A CA 1
ATOM 928 C C . PHE A 1 117 ? -14.885 23.829 -6.957 1.00 39.12 117 PHE A C 1
ATOM 930 O O . PHE A 1 117 ? -15.999 24.212 -6.616 1.00 39.12 117 PHE A O 1
ATOM 937 N N . GLN A 1 118 ? -13.996 24.670 -7.506 1.00 41.16 118 GLN A N 1
ATOM 938 C CA . GLN A 1 118 ? -14.226 26.116 -7.678 1.00 41.16 118 GLN A CA 1
ATOM 939 C C . GLN A 1 118 ? -14.733 26.531 -9.072 1.00 41.16 118 GLN A C 1
ATOM 941 O O . GLN A 1 118 ? -14.969 27.712 -9.296 1.00 41.16 118 GLN A O 1
ATOM 946 N N . LEU A 1 119 ? -14.929 25.598 -10.011 1.00 39.00 119 LEU A N 1
ATOM 947 C CA . LEU A 1 119 ? -15.390 25.901 -11.381 1.00 39.00 119 LEU A CA 1
ATOM 948 C C . LEU A 1 119 ? -16.844 25.474 -11.673 1.00 39.00 119 LEU A C 1
ATOM 950 O O . LEU A 1 119 ? -17.244 25.427 -12.833 1.00 39.00 119 LEU A O 1
ATOM 954 N N . LEU A 1 120 ? -17.642 25.176 -10.640 1.00 43.84 120 LEU A N 1
ATOM 955 C CA . LEU A 1 120 ? -19.067 24.818 -10.769 1.00 43.84 120 LEU A CA 1
ATOM 956 C C . LEU A 1 120 ? -19.990 25.607 -9.817 1.00 43.84 120 LEU A C 1
ATOM 958 O O . LEU A 1 120 ? -20.992 25.072 -9.344 1.00 43.84 120 LEU A O 1
ATOM 962 N N . SER A 1 121 ? -19.674 26.874 -9.544 1.00 36.38 121 SER A N 1
ATOM 963 C CA . SER A 1 121 ? -20.552 27.801 -8.811 1.00 36.38 121 SER A CA 1
ATOM 964 C C . SER A 1 121 ? -20.741 29.101 -9.569 1.00 36.38 121 SER A C 1
ATOM 966 O O . SER A 1 121 ? -19.692 29.666 -9.955 1.00 36.38 121 SER A O 1
#

Sequence (121 aa):
MRIEKNITLQQVKKTGSTTVYYSAHTLWWTDDPDDLQHGPVPLDVYGSPLYQGELDIFLRKAQTKPEHYGSHGLTTLMAAHHKNMKPEKDDDPKLRTSWAALNRVVHQQAEASATGFQLLS

pLDDT: mean 71.12, std 16.66, range [33.47, 94.75]

Foldseek 3Di:
DPQDPQDDPVNLVVVVQQKKKAAPPQLAIESDPVQFDDDPFTAHPVRGGIDMDTPVVVVVVQVVCQCVLPPRRPSLSSCNYVSRVPDPDDDDPLSVDDSVSSVVVSVVVVVVVVVVVVPPD

Mean predicted aligned error: 10.49 Å

Radius of gyration: 14.94 Å; Cα contacts (8 Å, |Δi|>4): 128; chains: 1; bounding box: 33×47×35 Å

Solvent-accessible surface area (backbone atoms only — not comparable to full-atom values): 7390 Å² total; per-residue (Å²): 135,84,65,61,81,69,59,45,74,68,60,59,65,68,69,70,56,63,42,27,39,35,27,94,85,75,54,42,28,38,63,54,78,85,76,47,46,91,60,102,59,50,23,48,101,84,70,46,65,48,47,78,49,50,30,70,60,52,52,51,51,40,70,77,45,28,70,80,52,43,100,59,12,57,59,48,51,35,45,33,29,47,91,49,61,68,75,81,71,97,72,63,76,75,80,76,54,56,75,71,53,57,52,52,56,56,50,57,49,56,50,52,61,59,56,67,66,70,79,80,121

Secondary structure (DSSP, 8-state):
----S---HHHHHTT---EEEE-TTT--EES-GGGSB-SSS-B-TTSPBPEEEEHHHHHHHHHH-GGGG-TTHHHHHHHTBGGGT--SSS--GGGG--HHHHHHHHHHHHHHHHHTTSS--

Nearest PDB structures (foldseek):
  4kba-assembly5_A  TM=3.203E-01  e=9.298E+00  Homo sapiens

Organism: NCBI:txid2169414